Protein AF-X1F943-F1 (afdb_monomer_lite)

Sequence (64 aa):
MDQRLLELLKKSYSYLNMVILNEYLLKLETMGAIYLQKITKTKRMITLQKNKKVLNKEVLENLS

Foldseek 3Di:
DCPVVQVVVCVVVVPDDPVNVVVVLVVCVVLVQWDWADPDPPDIDIGGDPPVVSVCPVVVVVVD

Structure (mmCIF, N/CA/C/O backbone):
data_AF-X1F943-F1
#
_entry.id   AF-X1F943-F1
#
loop_
_atom_site.group_PDB
_atom_site.id
_atom_site.type_symbol
_atom_site.label_atom_id
_atom_site.label_alt_id
_atom_site.label_comp_id
_atom_site.label_asym_id
_atom_site.label_entity_id
_atom_site.label_seq_id
_atom_site.pdbx_PDB_ins_code
_atom_site.Cartn_x
_atom_site.Cartn_y
_atom_site.Cartn_z
_atom_site.occupancy
_atom_site.B_iso_or_equiv
_atom_site.auth_seq_id
_atom_site.auth_comp_id
_atom_site.auth_asym_id
_atom_site.auth_atom_id
_atom_site.pdbx_PDB_model_num
ATOM 1 N N . MET A 1 1 ? 5.174 8.787 -3.762 1.00 58.75 1 MET A N 1
ATOM 2 C CA . MET A 1 1 ? 4.527 7.464 -3.721 1.00 58.75 1 MET A CA 1
ATOM 3 C C . MET A 1 1 ? 5.624 6.466 -3.412 1.00 58.75 1 MET A C 1
ATOM 5 O O . MET A 1 1 ? 6.725 6.646 -3.916 1.00 58.75 1 MET A O 1
ATOM 9 N N . ASP A 1 2 ? 5.376 5.582 -2.454 1.00 64.75 2 ASP A N 1
ATOM 10 C CA . ASP A 1 2 ? 6.353 5.043 -1.497 1.00 64.75 2 ASP A CA 1
ATOM 11 C C . ASP A 1 2 ? 7.490 4.203 -2.107 1.00 64.75 2 ASP A C 1
ATOM 13 O O . ASP A 1 2 ? 7.528 2.981 -1.995 1.00 64.75 2 ASP A O 1
ATOM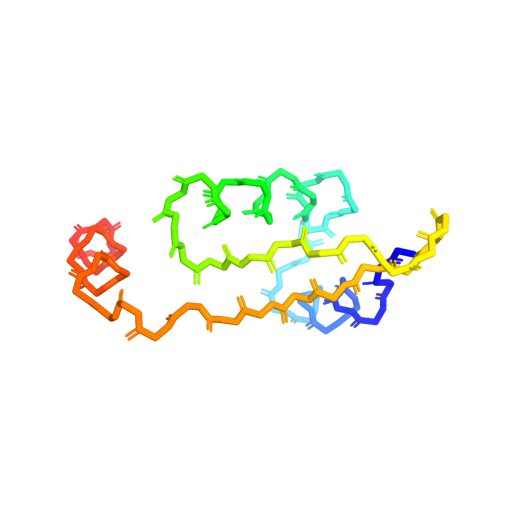 17 N N . GLN A 1 3 ? 8.465 4.887 -2.712 1.00 72.50 3 GLN A N 1
ATOM 18 C CA . GLN A 1 3 ? 9.688 4.316 -3.281 1.00 72.50 3 GLN A CA 1
ATOM 19 C C . GLN A 1 3 ? 10.427 3.436 -2.266 1.00 72.50 3 GLN A C 1
ATOM 21 O O . GLN A 1 3 ? 10.888 2.356 -2.606 1.00 72.50 3 GLN A O 1
ATOM 26 N N . ARG A 1 4 ? 10.412 3.830 -0.989 1.00 81.88 4 ARG A N 1
ATOM 27 C CA . ARG A 1 4 ? 11.008 3.060 0.106 1.00 81.88 4 ARG A CA 1
ATOM 28 C C . ARG A 1 4 ? 10.339 1.698 0.323 1.00 81.88 4 ARG A C 1
ATOM 30 O O . ARG A 1 4 ? 11.031 0.732 0.619 1.00 81.88 4 ARG A O 1
ATOM 37 N N . LEU A 1 5 ? 9.014 1.601 0.171 1.00 82.44 5 LEU A N 1
ATOM 38 C CA . LEU A 1 5 ? 8.298 0.324 0.273 1.00 82.44 5 LEU A CA 1
ATOM 39 C C . LEU A 1 5 ? 8.655 -0.587 -0.905 1.00 82.44 5 LEU A C 1
ATOM 41 O O . LEU A 1 5 ? 8.923 -1.770 -0.712 1.00 82.44 5 LEU A O 1
ATOM 45 N N . LEU A 1 6 ? 8.716 -0.017 -2.111 1.00 84.44 6 LEU A N 1
ATOM 46 C CA . LEU A 1 6 ? 9.152 -0.736 -3.304 1.00 84.44 6 LEU A CA 1
ATOM 47 C C . LEU A 1 6 ? 10.588 -1.254 -3.157 1.00 84.44 6 LEU A C 1
ATOM 49 O O . LEU A 1 6 ? 10.845 -2.409 -3.470 1.00 84.44 6 LEU A O 1
ATOM 53 N N . GLU A 1 7 ? 11.511 -0.432 -2.659 1.00 85.88 7 GLU A N 1
ATOM 54 C CA . GLU A 1 7 ? 12.907 -0.824 -2.434 1.00 85.88 7 GLU A CA 1
ATOM 55 C C . GLU A 1 7 ? 13.045 -1.938 -1.393 1.00 85.88 7 GLU A C 1
ATOM 57 O O . GLU A 1 7 ? 13.852 -2.848 -1.574 1.00 85.88 7 GLU A O 1
ATOM 62 N N . LEU A 1 8 ? 12.238 -1.909 -0.328 1.00 86.19 8 LEU A N 1
ATOM 63 C CA . LEU A 1 8 ? 12.202 -2.987 0.661 1.00 86.19 8 LEU A CA 1
ATOM 64 C C . LEU A 1 8 ? 11.685 -4.291 0.050 1.00 86.19 8 LEU A C 1
ATOM 66 O O . LEU A 1 8 ? 12.309 -5.333 0.227 1.00 86.19 8 LEU A O 1
ATOM 70 N N . LEU A 1 9 ? 10.584 -4.232 -0.701 1.00 85.06 9 LEU A N 1
ATOM 71 C CA . LEU A 1 9 ? 9.983 -5.412 -1.321 1.00 85.06 9 LEU A CA 1
ATOM 72 C C . LEU A 1 9 ? 10.831 -5.972 -2.464 1.00 85.06 9 LEU A C 1
ATOM 74 O O . LEU A 1 9 ? 10.897 -7.187 -2.624 1.00 85.06 9 LEU A O 1
ATOM 78 N N . LYS A 1 10 ? 11.545 -5.122 -3.209 1.00 86.94 10 LYS A N 1
ATOM 79 C CA . LYS A 1 10 ? 12.463 -5.548 -4.274 1.00 86.94 10 LYS A CA 1
ATOM 80 C C . LYS A 1 10 ? 13.591 -6.451 -3.782 1.00 86.94 10 LYS A C 1
ATOM 82 O O . LYS A 1 10 ? 14.097 -7.244 -4.571 1.00 86.94 10 LYS A O 1
ATOM 87 N N . LYS A 1 11 ? 13.965 -6.365 -2.499 1.00 86.38 11 LYS A N 1
ATOM 88 C CA . LYS A 1 11 ? 14.956 -7.271 -1.895 1.00 86.38 11 LYS A CA 1
ATOM 89 C C . LYS A 1 11 ? 14.480 -8.723 -1.861 1.00 86.38 11 LYS A C 1
ATOM 91 O O . LYS A 1 11 ? 15.312 -9.619 -1.903 1.00 86.38 11 LYS A O 1
ATOM 96 N N . SER A 1 12 ? 13.170 -8.944 -1.789 1.00 86.69 12 SER A N 1
ATOM 97 C CA . SER A 1 12 ? 12.563 -10.279 -1.739 1.00 86.69 12 SER A CA 1
ATOM 98 C C . SER A 1 12 ? 11.845 -10.647 -3.043 1.00 86.69 12 SER A C 1
ATOM 100 O O . SER A 1 12 ? 11.689 -11.824 -3.339 1.00 86.69 12 SER A O 1
ATOM 102 N N . TYR A 1 13 ? 11.448 -9.655 -3.847 1.00 84.31 13 TYR A N 1
ATOM 103 C CA . TYR A 1 13 ? 10.684 -9.826 -5.082 1.00 84.31 13 TYR A CA 1
ATOM 104 C C . TYR A 1 13 ? 11.257 -8.932 -6.192 1.00 84.31 13 TYR A C 1
ATOM 106 O O . TYR A 1 13 ? 10.834 -7.793 -6.387 1.00 84.31 13 TYR A O 1
ATOM 114 N N . SER A 1 14 ? 12.234 -9.440 -6.945 1.00 83.56 14 SER A N 1
ATOM 115 C CA . SER A 1 14 ? 12.979 -8.655 -7.947 1.00 83.56 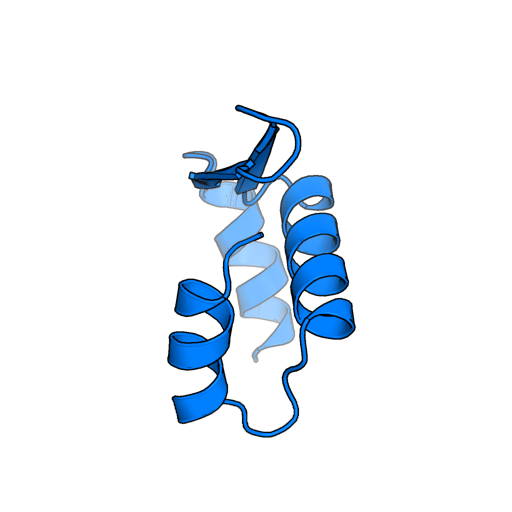14 SER A CA 1
ATOM 116 C C . SER A 1 14 ? 12.130 -8.167 -9.130 1.00 83.56 14 SER A C 1
ATOM 118 O O . SER A 1 14 ? 12.469 -7.165 -9.757 1.00 83.56 14 SER A O 1
ATOM 120 N N . TYR A 1 15 ? 11.010 -8.837 -9.418 1.00 85.50 15 TYR A N 1
ATOM 121 C CA . TYR A 1 15 ? 10.067 -8.474 -10.485 1.00 85.50 15 TYR A CA 1
ATOM 122 C C . TYR A 1 15 ? 9.160 -7.287 -10.120 1.00 85.50 15 TYR A C 1
ATOM 124 O O . TYR A 1 15 ? 8.423 -6.773 -10.963 1.00 85.50 15 TYR A O 1
ATOM 132 N N . LEU A 1 16 ? 9.172 -6.860 -8.855 1.00 85.44 16 LEU A N 1
ATOM 133 C CA . LEU A 1 16 ? 8.220 -5.892 -8.338 1.00 85.44 16 LEU A CA 1
ATOM 134 C C . LEU A 1 16 ? 8.585 -4.486 -8.834 1.00 85.44 16 LEU A C 1
ATOM 136 O O . LEU A 1 16 ? 9.691 -3.985 -8.622 1.00 85.44 16 LEU A O 1
ATOM 140 N N . ASN A 1 17 ? 7.649 -3.836 -9.520 1.00 87.44 17 ASN A N 1
ATOM 141 C CA . ASN A 1 17 ? 7.769 -2.456 -9.983 1.00 87.44 17 ASN A CA 1
ATOM 142 C C . ASN A 1 17 ? 6.640 -1.602 -9.382 1.00 87.44 17 ASN A C 1
ATOM 144 O O . ASN A 1 17 ? 5.763 -2.104 -8.684 1.00 87.44 17 ASN A O 1
ATOM 148 N N . MET A 1 18 ? 6.669 -0.294 -9.625 1.00 84.25 18 MET A N 1
ATOM 149 C CA . MET A 1 18 ? 5.721 0.634 -9.004 1.00 84.25 18 MET A CA 1
ATOM 150 C C . MET A 1 18 ? 4.271 0.429 -9.469 1.00 84.25 18 MET A C 1
ATOM 152 O O . MET A 1 18 ? 3.345 0.680 -8.702 1.00 84.25 18 MET A O 1
ATOM 156 N N . VAL A 1 19 ? 4.078 -0.043 -10.704 1.00 88.25 19 VAL A N 1
ATOM 157 C CA . VAL A 1 19 ? 2.756 -0.349 -11.269 1.00 88.25 19 VAL A CA 1
ATOM 158 C C . VAL A 1 19 ? 2.170 -1.573 -10.568 1.00 88.25 19 VAL A C 1
ATOM 160 O O . VAL A 1 19 ? 1.096 -1.486 -9.983 1.00 88.25 19 VAL A O 1
ATOM 163 N N . ILE A 1 20 ? 2.942 -2.659 -10.513 1.00 88.00 20 ILE A N 1
ATOM 164 C CA . ILE A 1 20 ? 2.579 -3.915 -9.850 1.00 88.00 20 ILE A CA 1
ATOM 165 C C . ILE A 1 20 ? 2.337 -3.692 -8.350 1.00 88.00 20 ILE A C 1
ATOM 167 O O . ILE A 1 20 ? 1.363 -4.190 -7.792 1.00 88.00 20 ILE A O 1
ATOM 171 N N . LEU A 1 21 ? 3.190 -2.902 -7.686 1.00 87.12 21 LEU A N 1
ATOM 172 C CA . LEU A 1 21 ? 3.006 -2.561 -6.274 1.00 87.12 21 LEU A CA 1
ATOM 173 C C . LEU A 1 21 ? 1.675 -1.843 -6.042 1.00 87.12 21 LEU A C 1
ATOM 175 O O . LEU A 1 21 ? 0.968 -2.155 -5.088 1.00 87.12 21 LEU A O 1
ATOM 179 N N . ASN A 1 22 ? 1.321 -0.895 -6.912 1.00 86.56 22 ASN A N 1
ATOM 180 C CA . ASN A 1 22 ? 0.047 -0.194 -6.805 1.00 86.56 22 ASN A CA 1
ATOM 181 C C . ASN A 1 22 ? -1.144 -1.121 -7.020 1.00 86.56 22 ASN A C 1
ATOM 183 O O . ASN A 1 22 ? -2.113 -1.007 -6.274 1.00 86.56 22 ASN A O 1
ATOM 187 N N . GLU A 1 23 ? -1.076 -2.030 -7.992 1.00 88.62 23 GLU A N 1
ATOM 188 C CA . GLU A 1 23 ? -2.128 -3.027 -8.200 1.00 88.62 23 GLU A CA 1
ATOM 189 C C . GLU A 1 23 ? -2.315 -3.920 -6.971 1.00 88.62 23 GLU A C 1
ATOM 191 O O . GLU A 1 23 ? -3.447 -4.135 -6.540 1.00 88.62 23 GLU A O 1
ATOM 196 N N . TYR A 1 24 ? -1.227 -4.383 -6.349 1.00 87.56 24 TYR A N 1
ATOM 197 C CA . TYR A 1 24 ? -1.324 -5.169 -5.120 1.00 87.56 24 TYR A CA 1
ATOM 198 C C . TYR A 1 24 ? -1.905 -4.372 -3.957 1.00 87.56 24 TYR A C 1
ATOM 200 O O . TYR A 1 24 ? -2.754 -4.889 -3.237 1.00 87.56 24 TYR A O 1
ATOM 208 N N . LEU A 1 25 ? -1.500 -3.114 -3.778 1.00 87.19 25 LEU A N 1
ATOM 209 C CA . LEU A 1 25 ? -2.059 -2.260 -2.730 1.00 87.19 25 LEU A CA 1
ATOM 210 C C . LEU A 1 25 ? -3.564 -2.021 -2.943 1.00 87.19 25 LEU A C 1
ATOM 212 O O . LEU A 1 25 ? -4.330 -2.109 -1.989 1.00 87.19 25 LEU A O 1
ATOM 216 N N . LEU A 1 26 ? -4.004 -1.793 -4.182 1.00 87.44 26 LEU A N 1
ATOM 217 C CA . LEU A 1 26 ? -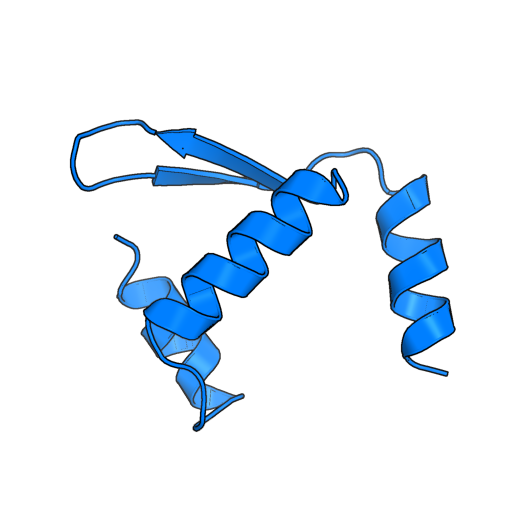5.427 -1.673 -4.529 1.00 87.44 26 LEU A CA 1
ATOM 218 C C . LEU A 1 26 ? -6.200 -2.977 -4.292 1.00 87.44 26 LEU A C 1
ATOM 220 O O . LEU A 1 26 ? -7.307 -2.945 -3.751 1.00 87.44 26 LEU A O 1
ATOM 224 N N . LYS A 1 27 ? -5.621 -4.132 -4.646 1.00 87.69 27 LYS A N 1
ATOM 225 C CA . LYS A 1 27 ? -6.205 -5.447 -4.331 1.00 87.69 27 LYS A CA 1
ATOM 226 C C . LYS A 1 27 ? -6.346 -5.650 -2.824 1.00 87.69 27 LYS A C 1
ATOM 228 O O . LYS A 1 27 ? -7.404 -6.035 -2.350 1.00 87.69 27 LYS A O 1
ATOM 233 N N . LEU A 1 28 ? -5.312 -5.334 -2.052 1.00 85.38 28 LEU A N 1
ATOM 234 C CA . LEU A 1 28 ? -5.358 -5.451 -0.594 1.00 85.38 28 LEU A CA 1
ATOM 235 C C . LEU A 1 28 ? -6.386 -4.497 0.029 1.00 85.38 28 LEU A C 1
ATOM 237 O O . LEU A 1 28 ? -7.018 -4.839 1.027 1.00 85.38 28 LEU A O 1
ATOM 241 N N . GLU A 1 29 ? -6.572 -3.311 -0.545 1.00 85.69 29 GLU A N 1
ATOM 242 C CA . GLU A 1 29 ? -7.606 -2.376 -0.102 1.00 85.69 29 GLU A CA 1
ATOM 243 C C . GLU A 1 29 ? -9.016 -2.904 -0.397 1.00 85.69 29 GLU A C 1
ATOM 245 O O . GLU A 1 29 ? -9.867 -2.911 0.491 1.00 85.69 29 GLU A O 1
ATOM 250 N N . THR A 1 30 ? -9.250 -3.417 -1.607 1.00 84.94 30 THR A N 1
ATOM 251 C CA . THR A 1 30 ? -10.540 -4.024 -1.989 1.00 84.94 30 THR A CA 1
ATOM 252 C C . THR A 1 30 ? -10.857 -5.289 -1.195 1.00 84.94 30 THR A C 1
ATOM 254 O O . THR A 1 30 ? -12.014 -5.512 -0.849 1.00 84.94 30 THR A O 1
ATOM 257 N N . MET A 1 31 ? -9.843 -6.068 -0.815 1.00 83.19 31 MET A N 1
ATOM 258 C CA . MET A 1 31 ? -9.983 -7.212 0.097 1.00 83.19 31 MET A CA 1
ATOM 259 C C . MET A 1 31 ? -10.216 -6.797 1.562 1.00 83.19 31 MET A C 1
ATOM 261 O O . MET A 1 31 ? -10.344 -7.651 2.438 1.00 83.19 31 MET A O 1
ATOM 265 N N . GLY A 1 32 ? -10.228 -5.496 1.871 1.00 81.19 32 GLY A N 1
ATOM 266 C CA . GLY A 1 32 ? -10.401 -4.990 3.234 1.00 81.19 32 GLY A CA 1
ATOM 267 C C . GLY A 1 32 ? -9.215 -5.281 4.159 1.00 81.19 32 GLY A C 1
ATOM 268 O O . GLY A 1 32 ? -9.342 -5.163 5.378 1.00 81.19 32 GLY A O 1
ATOM 269 N N . ALA A 1 33 ? -8.060 -5.657 3.604 1.00 83.75 33 ALA A N 1
ATOM 270 C CA . ALA A 1 33 ? -6.845 -5.946 4.360 1.00 83.75 33 ALA A CA 1
ATOM 271 C C . ALA A 1 33 ? -6.142 -4.666 4.829 1.00 83.75 33 ALA A C 1
ATOM 273 O O . ALA A 1 33 ? -5.636 -4.581 5.954 1.00 83.75 33 ALA A O 1
ATOM 274 N N . ILE A 1 34 ? -6.117 -3.658 3.958 1.00 87.50 34 ILE A N 1
ATOM 275 C CA . ILE A 1 34 ? -5.513 -2.35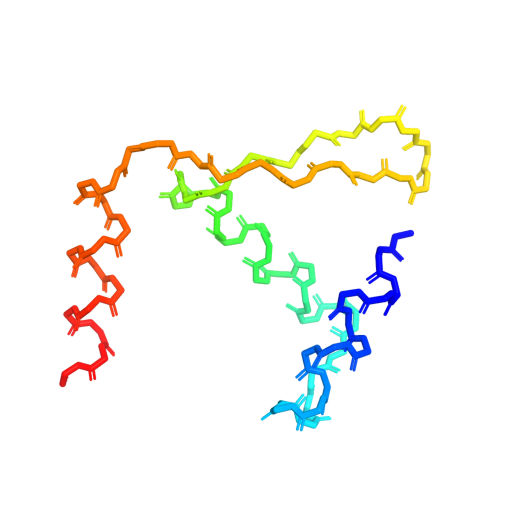3 4.223 1.00 87.50 34 ILE A CA 1
ATOM 276 C C . ILE A 1 34 ? -6.494 -1.227 3.902 1.00 87.50 34 ILE A C 1
ATOM 278 O O . ILE A 1 34 ? -7.523 -1.434 3.267 1.00 87.50 34 ILE A O 1
ATOM 282 N N . TYR A 1 35 ? -6.168 -0.026 4.358 1.00 87.56 35 TYR A N 1
ATOM 283 C CA . TYR A 1 35 ? -6.820 1.215 3.967 1.00 87.56 35 TYR A CA 1
ATOM 284 C C . TYR A 1 35 ? -5.761 2.168 3.412 1.00 87.56 35 TYR A C 1
ATOM 286 O O . TYR A 1 35 ? -4.750 2.416 4.085 1.00 87.56 35 TYR A O 1
ATOM 294 N N . LEU A 1 36 ? -5.961 2.674 2.191 1.00 86.62 36 LEU A N 1
ATOM 295 C CA . LEU A 1 36 ? -5.051 3.615 1.543 1.00 86.62 36 LEU A CA 1
ATOM 296 C C . LEU A 1 36 ? -5.612 5.032 1.655 1.00 86.62 36 LEU A C 1
ATOM 298 O O . LEU A 1 36 ? -6.432 5.481 0.858 1.00 86.62 36 LEU A O 1
ATOM 302 N N . GLN A 1 37 ? -5.102 5.803 2.610 1.00 86.06 37 GLN A N 1
ATOM 303 C CA . GLN A 1 37 ? -5.497 7.199 2.760 1.00 86.06 37 GLN A CA 1
ATOM 304 C C . GLN A 1 37 ? -4.536 8.122 2.011 1.00 86.06 37 GLN A C 1
ATOM 306 O O . GLN A 1 37 ? -3.328 8.136 2.258 1.00 86.06 37 GLN A O 1
ATOM 311 N N . LYS A 1 38 ? -5.053 8.963 1.114 1.00 84.75 38 LYS A N 1
ATOM 312 C CA . LYS A 1 38 ? -4.248 10.017 0.486 1.00 84.75 38 LYS A CA 1
ATOM 313 C C . LYS A 1 38 ? -4.046 11.170 1.473 1.00 84.75 38 LYS A C 1
ATOM 315 O O . LYS A 1 38 ? -5.010 11.817 1.861 1.00 84.75 38 LYS A O 1
ATOM 320 N N . ILE A 1 39 ? -2.793 11.440 1.844 1.00 83.19 39 ILE A N 1
ATOM 321 C CA . ILE A 1 39 ? -2.435 12.547 2.747 1.00 83.19 39 ILE A CA 1
ATOM 322 C C . ILE A 1 39 ? -2.051 13.792 1.939 1.00 83.19 39 ILE A C 1
ATOM 324 O O . ILE A 1 39 ? -2.437 14.904 2.275 1.00 83.19 39 ILE A O 1
ATOM 328 N N . THR A 1 40 ? -1.314 13.617 0.837 1.00 83.12 40 THR A N 1
ATOM 329 C CA . THR A 1 40 ? -0.959 14.705 -0.092 1.00 83.12 40 THR A CA 1
ATOM 330 C C . THR A 1 40 ? -1.025 14.225 -1.544 1.00 83.12 40 THR A C 1
ATOM 332 O O . THR A 1 40 ? -1.313 13.058 -1.817 1.00 83.12 40 THR A O 1
ATOM 335 N N . LYS A 1 41 ? -0.733 15.103 -2.521 1.00 75.00 41 LYS A N 1
ATOM 336 C CA . LYS A 1 41 ? -0.625 14.704 -3.940 1.00 75.00 41 LYS A CA 1
ATOM 337 C C . LYS A 1 41 ? 0.346 13.531 -4.155 1.00 75.00 41 LYS A C 1
ATOM 339 O O . LYS A 1 41 ? 0.095 12.718 -5.037 1.00 75.00 41 LYS A O 1
ATOM 344 N N . THR A 1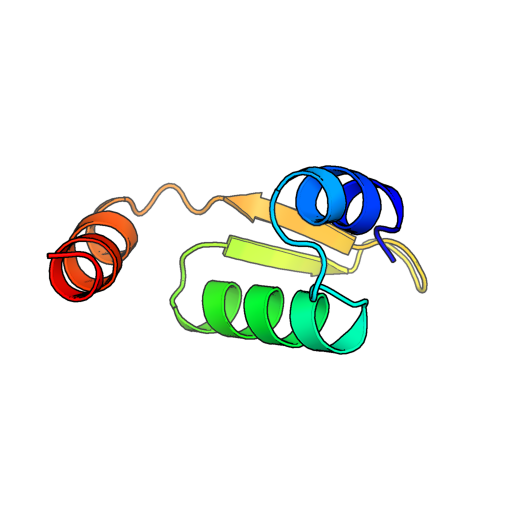 42 ? 1.397 13.413 -3.341 1.00 74.94 42 THR A N 1
ATOM 345 C CA . THR A 1 42 ? 2.477 12.428 -3.518 1.00 74.94 42 THR A CA 1
ATOM 346 C C . THR A 1 42 ? 2.596 11.408 -2.386 1.00 74.94 42 THR A C 1
ATOM 348 O O . THR A 1 42 ? 3.275 10.394 -2.577 1.00 74.94 42 THR A O 1
ATOM 351 N N . LYS A 1 43 ? 1.952 11.640 -1.236 1.00 79.81 43 LYS A N 1
ATOM 352 C CA . LYS A 1 43 ? 2.048 10.800 -0.037 1.00 79.81 43 LYS A CA 1
ATOM 353 C C . LYS A 1 43 ? 0.725 10.104 0.256 1.00 79.81 43 LYS A C 1
ATOM 355 O O . LYS A 1 43 ? -0.328 10.744 0.319 1.00 79.81 43 LYS A O 1
ATOM 360 N N . ARG A 1 44 ? 0.801 8.795 0.474 1.00 83.00 44 ARG A N 1
ATOM 361 C CA . ARG A 1 44 ? -0.311 7.961 0.924 1.00 83.00 44 ARG A CA 1
ATOM 362 C C . ARG A 1 44 ? 0.077 7.327 2.254 1.00 83.00 44 ARG A C 1
ATOM 364 O O . ARG A 1 44 ? 1.253 7.099 2.512 1.00 83.00 44 ARG A O 1
ATOM 371 N N . MET A 1 45 ? -0.904 7.115 3.111 1.00 84.69 45 MET A N 1
ATOM 372 C CA . MET A 1 45 ? -0.765 6.361 4.344 1.00 84.69 45 MET A CA 1
ATOM 373 C C . MET A 1 45 ? -1.432 5.008 4.134 1.00 84.69 45 MET A C 1
ATOM 375 O O . MET A 1 45 ? -2.535 4.942 3.598 1.00 84.69 45 MET A O 1
ATOM 379 N N . ILE A 1 46 ? -0.734 3.949 4.533 1.00 87.44 46 ILE A N 1
ATOM 380 C CA . ILE A 1 46 ? -1.221 2.576 4.461 1.00 87.44 46 ILE A CA 1
ATOM 381 C C . ILE A 1 46 ? -1.501 2.131 5.890 1.00 87.44 46 ILE A C 1
ATOM 383 O O . ILE A 1 46 ? -0.581 2.066 6.707 1.00 87.44 46 ILE A O 1
ATOM 387 N N . THR A 1 47 ? -2.759 1.838 6.200 1.00 86.69 47 THR A N 1
ATOM 388 C CA . THR A 1 47 ? -3.168 1.359 7.524 1.00 86.69 47 THR A CA 1
ATOM 389 C C . THR A 1 47 ? -3.653 -0.077 7.413 1.00 86.69 47 THR A C 1
ATOM 391 O O . THR A 1 47 ? -4.519 -0.375 6.600 1.00 86.69 47 THR A O 1
ATOM 394 N N . LEU A 1 48 ? -3.107 -0.975 8.234 1.00 83.62 48 LEU A N 1
ATOM 395 C CA . LEU A 1 48 ? -3.594 -2.351 8.333 1.00 83.62 48 LEU A CA 1
ATOM 396 C C . LEU A 1 48 ? -4.942 -2.363 9.051 1.00 83.62 48 LEU A C 1
ATOM 398 O O . LEU A 1 48 ? -5.064 -1.830 10.159 1.00 83.62 48 LEU A O 1
ATOM 402 N N . GLN A 1 49 ? -5.948 -2.989 8.447 1.00 80.19 49 GLN A N 1
ATOM 403 C CA . GLN A 1 49 ? -7.236 -3.142 9.105 1.00 80.19 49 GLN A CA 1
ATOM 404 C C . GLN A 1 49 ? -7.147 -4.236 10.176 1.00 80.19 49 GLN A C 1
ATOM 406 O O . GLN A 1 49 ? -6.640 -5.332 9.946 1.00 80.19 49 GLN A O 1
ATOM 411 N N . LYS A 1 50 ? -7.672 -3.958 11.377 1.00 67.75 50 LYS A N 1
ATOM 412 C CA . LYS A 1 50 ? -7.689 -4.916 12.501 1.00 67.75 50 LYS A CA 1
ATOM 413 C C . LYS A 1 50 ? -8.595 -6.130 12.262 1.00 67.75 50 LYS A C 1
ATOM 415 O O . LYS A 1 50 ? -8.607 -7.0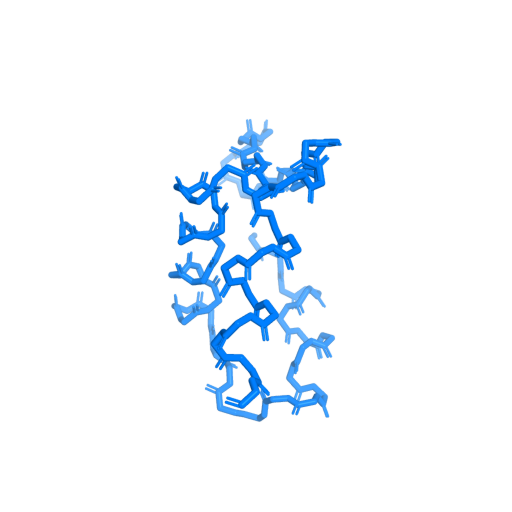37 13.096 1.00 67.75 50 LYS A O 1
ATOM 420 N N . ASN A 1 51 ? -9.341 -6.176 11.157 1.00 62.28 51 ASN A N 1
ATOM 421 C CA . ASN A 1 51 ? -10.267 -7.262 10.866 1.00 62.28 51 ASN A CA 1
ATOM 422 C C . ASN A 1 51 ? -9.521 -8.500 10.331 1.00 62.28 51 ASN A C 1
ATOM 424 O O . ASN A 1 51 ? -9.583 -8.857 9.158 1.00 62.28 51 ASN A O 1
ATOM 428 N N . LYS A 1 52 ? -8.791 -9.173 11.231 1.00 54.03 52 LYS A N 1
ATOM 429 C CA . LYS A 1 52 ? -7.967 -10.365 10.957 1.00 54.03 52 LYS A CA 1
ATOM 430 C C . LYS A 1 52 ? -8.746 -11.562 10.393 1.00 54.03 52 LYS A C 1
ATOM 432 O O . LYS A 1 52 ? -8.124 -12.508 9.924 1.00 54.03 52 LYS A O 1
ATOM 437 N N . LYS A 1 53 ? -10.084 -11.557 10.462 1.00 54.12 53 LYS A N 1
ATOM 438 C CA . LYS A 1 53 ? -10.919 -12.694 10.042 1.00 54.12 53 LYS A CA 1
ATOM 439 C C . LYS A 1 53 ? -10.904 -12.946 8.530 1.00 54.12 53 LYS A C 1
ATOM 441 O O . LYS A 1 53 ? -11.049 -14.097 8.144 1.00 54.12 53 LYS A O 1
ATOM 446 N N . VAL A 1 54 ? -10.717 -11.912 7.706 1.00 54.75 54 VAL A N 1
ATOM 447 C CA . VAL A 1 54 ? -10.729 -12.039 6.233 1.00 54.75 54 VAL A CA 1
ATOM 448 C C . VAL A 1 54 ? -9.324 -12.342 5.706 1.00 54.75 54 VAL A C 1
ATOM 450 O O . VAL A 1 54 ? -9.123 -13.298 4.966 1.00 54.75 54 VAL A O 1
ATOM 453 N N . LEU A 1 55 ? -8.323 -11.606 6.203 1.00 55.66 55 LEU A N 1
ATOM 454 C CA . LEU A 1 55 ? -6.915 -11.763 5.825 1.00 55.66 55 LEU A CA 1
ATOM 455 C C . LEU A 1 55 ? -6.363 -13.176 6.066 1.00 55.66 55 LEU A C 1
ATOM 457 O O . LEU A 1 55 ? -5.615 -13.673 5.237 1.00 55.66 55 LEU A O 1
ATOM 461 N N . ASN A 1 56 ? -6.723 -13.832 7.173 1.00 54.12 56 ASN A N 1
ATOM 462 C CA . ASN A 1 56 ? -6.171 -15.150 7.506 1.00 54.12 56 ASN A CA 1
ATOM 463 C C . ASN A 1 56 ? -6.881 -16.328 6.836 1.00 54.12 56 ASN A C 1
ATOM 465 O O . ASN A 1 56 ? -6.336 -17.423 6.886 1.00 54.12 56 ASN A O 1
ATOM 469 N N . LYS A 1 57 ? -8.084 -16.159 6.280 1.00 55.16 57 LYS A N 1
ATOM 470 C CA . LYS A 1 57 ? -8.794 -17.285 5.659 1.00 55.16 57 LYS A CA 1
ATOM 471 C C . LYS A 1 57 ? -8.442 -17.389 4.183 1.00 55.16 57 LYS A C 1
ATOM 473 O O . LYS A 1 57 ? -7.800 -18.343 3.775 1.00 55.16 57 LYS A O 1
ATOM 478 N N . GLU A 1 58 ? -8.708 -16.338 3.414 1.00 55.44 58 GLU A N 1
ATOM 479 C CA . GLU A 1 58 ? -8.506 -16.386 1.962 1.00 55.44 58 GLU A CA 1
ATOM 480 C C . GLU A 1 58 ? -7.030 -16.372 1.547 1.00 55.44 58 GLU A C 1
ATOM 482 O O . GLU A 1 58 ? -6.661 -17.056 0.595 1.00 55.44 58 GLU A O 1
ATOM 487 N N . VAL A 1 59 ? -6.161 -15.639 2.256 1.00 58.50 59 VAL A N 1
ATOM 488 C CA . VAL A 1 59 ? -4.724 -15.600 1.916 1.00 58.50 59 VAL A CA 1
ATOM 489 C C . VAL A 1 59 ? -4.023 -16.896 2.327 1.00 58.50 59 VAL A C 1
ATOM 491 O O . VAL A 1 59 ? -3.125 -17.338 1.623 1.00 58.50 59 VAL A O 1
ATOM 494 N N . LEU A 1 60 ? -4.436 -17.525 3.432 1.00 52.34 60 LEU A N 1
ATOM 495 C CA . LEU A 1 60 ? -3.834 -18.773 3.915 1.00 52.34 60 LEU A CA 1
ATOM 496 C C . LEU A 1 60 ? -4.336 -19.995 3.124 1.00 52.34 60 LEU A C 1
ATOM 498 O O . LEU A 1 60 ? -3.553 -20.902 2.856 1.00 52.34 60 LEU A O 1
ATOM 502 N N . GLU A 1 61 ? -5.606 -19.991 2.698 1.00 52.06 61 GLU A N 1
ATOM 503 C CA . GLU A 1 61 ? -6.181 -21.037 1.836 1.00 52.06 61 GLU A CA 1
ATOM 504 C C . GLU A 1 61 ? -5.623 -20.996 0.401 1.00 52.06 61 GLU A C 1
ATOM 506 O O . GLU A 1 61 ? -5.516 -22.042 -0.224 1.00 52.06 61 GLU A O 1
ATOM 511 N N . ASN A 1 62 ? -5.198 -19.832 -0.111 1.00 49.00 62 ASN A N 1
ATOM 512 C CA . ASN A 1 62 ? -4.531 -19.727 -1.423 1.00 49.00 62 ASN A CA 1
ATOM 513 C C . ASN A 1 62 ? -3.005 -19.949 -1.376 1.00 49.00 62 ASN A C 1
ATOM 515 O O . ASN A 1 62 ? -2.351 -19.914 -2.418 1.00 49.00 62 ASN A O 1
ATOM 519 N N . LEU A 1 63 ? -2.427 -20.139 -0.186 1.00 48.38 63 LEU A N 1
ATOM 520 C CA . LEU A 1 63 ? -1.006 -20.457 0.009 1.00 48.38 63 LEU A CA 1
ATOM 521 C C . LEU A 1 63 ? -0.754 -21.922 0.414 1.00 48.38 63 LEU A C 1
ATOM 523 O O . LEU A 1 63 ? 0.404 -22.267 0.657 1.00 48.38 63 LEU A O 1
ATOM 527 N N . SER A 1 64 ? -1.803 -22.749 0.510 1.00 37.78 64 SER A N 1
ATOM 528 C CA . SER A 1 64 ? -1.710 -24.187 0.817 1.00 37.78 64 SER A CA 1
ATOM 529 C C . SER A 1 64 ? -1.782 -25.050 -0.436 1.00 37.78 64 SER A C 1
ATOM 531 O O . SER A 1 64 ? -2.543 -24.684 -1.357 1.00 37.78 64 SER A O 1
#

Organism: NCBI:txid412755

Secondary structure (DSSP, 8-state):
--HHHHHHHHTT-TT--HHHHHHHHHHHHHTTSEEEEE-SSS-EEEEE-S-HHHHHHHHHHTT-

Radius of gyration: 12.86 Å; chains: 1; bounding box: 26×39×24 Å

pLDDT: mean 76.73, std 13.82, range [37.78, 88.62]